Protein AF-A0A0K3CHB2-F1 (afdb_monomer_lite)

Structure (mmCIF, N/CA/C/O backbone):
data_AF-A0A0K3CHB2-F1
#
_entry.id   AF-A0A0K3CHB2-F1
#
loop_
_atom_site.group_PDB
_atom_site.id
_atom_site.type_symbol
_atom_site.label_atom_id
_atom_site.label_alt_id
_atom_site.label_comp_id
_atom_site.label_asym_id
_atom_site.label_entity_id
_atom_site.label_seq_id
_atom_site.pdbx_PDB_ins_code
_atom_site.Cartn_x
_atom_site.Cartn_y
_atom_site.Cartn_z
_atom_site.occupancy
_atom_site.B_iso_or_equiv
_atom_site.auth_seq_id
_atom_site.auth_comp_id
_atom_site.auth_asym_id
_atom_site.auth_atom_id
_atom_site.pdbx_PDB_model_num
ATOM 1 N N . MET A 1 1 ? 34.033 27.157 63.676 1.00 54.22 1 MET A N 1
ATOM 2 C CA . MET A 1 1 ? 33.013 26.080 63.724 1.00 54.22 1 MET A CA 1
ATOM 3 C C . MET A 1 1 ? 31.784 26.376 62.843 1.00 54.22 1 MET A C 1
ATOM 5 O O . MET A 1 1 ? 30.762 25.735 63.035 1.00 54.22 1 MET A O 1
ATOM 9 N N . ALA A 1 2 ? 31.863 27.289 61.859 1.00 55.41 2 ALA A N 1
ATOM 10 C CA . ALA A 1 2 ? 30.724 27.653 61.001 1.00 55.41 2 ALA A CA 1
ATOM 11 C C . ALA A 1 2 ? 30.717 26.944 59.625 1.00 55.41 2 ALA A C 1
ATOM 13 O O . ALA A 1 2 ? 29.679 26.894 58.976 1.00 55.41 2 ALA A O 1
ATOM 14 N N . ASP A 1 3 ? 31.831 26.327 59.209 1.00 58.00 3 ASP A N 1
ATOM 15 C CA . ASP A 1 3 ? 31.994 25.812 57.835 1.00 58.00 3 ASP A CA 1
ATOM 16 C C . ASP A 1 3 ? 31.441 24.391 57.605 1.00 58.00 3 ASP A C 1
ATOM 18 O O . ASP A 1 3 ? 31.240 23.970 56.469 1.00 58.00 3 ASP A O 1
ATOM 22 N N . SER A 1 4 ? 31.147 23.641 58.673 1.00 60.69 4 SER A N 1
ATOM 23 C CA . SER A 1 4 ? 30.656 22.253 58.578 1.00 60.69 4 SER A CA 1
ATOM 24 C C . SER A 1 4 ? 29.164 22.171 58.216 1.00 60.69 4 SER A C 1
ATOM 26 O O . SER A 1 4 ? 28.743 21.316 57.435 1.00 60.69 4 SER A O 1
ATOM 28 N N . LEU A 1 5 ? 28.356 23.113 58.715 1.00 59.91 5 LEU A N 1
ATOM 29 C CA . LEU A 1 5 ? 26.903 23.108 58.506 1.00 59.91 5 LEU A CA 1
ATOM 30 C C . LEU A 1 5 ? 26.509 23.527 57.079 1.00 59.91 5 LEU A C 1
ATOM 32 O O . LEU A 1 5 ? 25.540 23.001 56.536 1.00 59.91 5 LEU A O 1
ATOM 36 N N . GLY A 1 6 ? 27.281 24.414 56.440 1.00 62.88 6 GLY A N 1
ATOM 37 C CA . GLY A 1 6 ? 27.035 24.841 55.057 1.00 62.88 6 GLY A CA 1
ATOM 38 C C . GLY A 1 6 ? 27.316 23.747 54.021 1.00 62.88 6 GLY A C 1
ATOM 39 O O . GLY A 1 6 ? 26.574 23.613 53.051 1.00 62.88 6 GLY A O 1
ATOM 40 N N . SER A 1 7 ? 28.339 22.916 54.251 1.00 65.62 7 SER A N 1
ATOM 41 C CA . SER A 1 7 ? 28.690 21.805 53.355 1.00 65.62 7 SER A CA 1
ATOM 42 C C . SER A 1 7 ? 27.635 20.693 53.381 1.00 65.62 7 SER A C 1
ATOM 44 O O . SER A 1 7 ? 27.237 20.198 52.328 1.00 65.62 7 SER A O 1
ATOM 46 N N . LEU A 1 8 ? 27.098 20.371 54.563 1.00 66.75 8 LEU A N 1
ATOM 47 C CA . LEU A 1 8 ? 26.009 19.399 54.700 1.00 66.75 8 LEU A CA 1
ATOM 48 C C . LEU A 1 8 ? 24.712 19.874 54.037 1.00 66.75 8 LEU A C 1
ATOM 50 O O . LEU A 1 8 ? 24.029 19.067 53.412 1.00 66.75 8 LEU A O 1
ATOM 54 N N . LEU A 1 9 ? 24.393 21.171 54.109 1.00 69.81 9 LEU A N 1
ATOM 55 C CA . LEU A 1 9 ? 23.225 21.728 53.423 1.00 69.81 9 LEU A CA 1
ATOM 56 C C . LEU A 1 9 ? 23.387 21.675 51.895 1.00 69.81 9 LEU A C 1
ATOM 58 O O . LEU A 1 9 ? 22.433 21.359 51.189 1.00 69.81 9 LEU A O 1
ATOM 62 N N . LEU A 1 10 ? 24.595 21.933 51.382 1.00 68.38 10 LEU A N 1
ATOM 63 C CA . LEU A 1 10 ? 24.885 21.866 49.947 1.00 68.38 10 LEU A CA 1
ATOM 64 C C . LEU A 1 10 ? 24.807 20.431 49.409 1.00 68.38 10 LEU A C 1
ATOM 66 O O . LEU A 1 10 ? 24.281 20.211 48.321 1.00 68.38 10 LEU A O 1
ATOM 70 N N . VAL A 1 11 ? 25.301 19.458 50.183 1.00 71.44 11 VAL A N 1
ATOM 71 C CA . VAL A 1 11 ? 25.209 18.028 49.853 1.00 71.44 11 VAL A CA 1
ATOM 72 C C . VAL A 1 11 ? 23.762 17.539 49.958 1.00 71.44 11 VAL A C 1
ATOM 74 O O . VAL A 1 11 ? 23.307 16.785 49.106 1.00 71.44 11 VAL A O 1
ATOM 77 N N . ALA A 1 12 ? 22.995 18.013 50.942 1.00 71.25 12 ALA A N 1
ATOM 78 C CA . ALA A 1 12 ? 21.572 17.706 51.041 1.00 71.25 12 ALA A CA 1
ATOM 79 C C . ALA A 1 12 ? 20.772 18.302 49.869 1.00 71.25 12 ALA A C 1
ATOM 81 O O . ALA A 1 12 ? 19.935 17.606 49.301 1.00 71.25 12 ALA A O 1
ATOM 82 N N . LEU A 1 13 ? 21.061 19.541 49.447 1.00 71.25 13 LEU A N 1
ATOM 83 C CA . LEU A 1 13 ? 20.435 20.144 48.264 1.00 71.25 13 LEU A CA 1
ATOM 84 C C . LEU A 1 13 ? 20.836 19.430 46.965 1.00 71.25 13 LEU A C 1
ATOM 86 O O . LEU A 1 13 ? 19.984 19.247 46.101 1.00 71.25 13 LEU A O 1
ATOM 90 N N . SER A 1 14 ? 22.096 19.009 46.808 1.00 67.19 14 SER A N 1
ATOM 91 C CA . SER A 1 14 ? 22.547 18.309 45.596 1.00 67.19 14 SER A CA 1
ATOM 92 C C . SER A 1 14 ? 21.991 16.885 45.500 1.00 67.19 14 SER A C 1
ATOM 94 O O . SER A 1 14 ? 21.628 16.440 44.407 1.00 67.19 14 SER A O 1
ATOM 96 N N . LEU A 1 15 ? 21.844 16.199 46.638 1.00 67.94 15 LEU A N 1
ATOM 97 C CA . LEU A 1 15 ? 21.187 14.895 46.723 1.00 67.94 15 LEU A CA 1
ATOM 98 C C . LEU A 1 15 ? 19.675 15.011 46.509 1.00 67.94 15 LEU A C 1
ATOM 100 O O . LEU A 1 15 ? 19.112 14.194 45.787 1.00 67.94 15 LEU A O 1
ATOM 104 N N . PHE A 1 16 ? 19.023 16.046 47.049 1.00 65.38 16 PHE A N 1
ATOM 105 C CA . PHE A 1 16 ? 17.596 16.289 46.821 1.00 65.38 16 PHE A CA 1
ATOM 106 C C . PHE A 1 16 ? 17.308 16.645 45.356 1.00 65.38 16 PHE A C 1
ATOM 108 O O . PHE A 1 16 ? 16.363 16.123 44.774 1.00 65.38 16 PHE A O 1
ATOM 115 N N . ASN A 1 17 ? 18.165 17.455 44.726 1.00 65.50 17 ASN A N 1
ATOM 116 C CA . ASN A 1 17 ? 18.029 17.809 43.312 1.00 65.50 17 ASN A CA 1
ATOM 117 C C . ASN A 1 17 ? 18.298 16.605 42.385 1.00 65.50 17 ASN A C 1
ATOM 119 O O . ASN A 1 17 ? 17.617 16.440 41.378 1.00 65.50 17 ASN A O 1
ATOM 123 N N . SER A 1 18 ? 19.234 15.718 42.751 1.00 61.12 18 SER A N 1
ATOM 124 C CA . SER A 1 18 ? 19.502 14.476 42.002 1.00 61.12 18 SER A CA 1
ATOM 125 C C . SER A 1 18 ? 18.393 13.431 42.168 1.00 61.12 18 SER A C 1
ATOM 127 O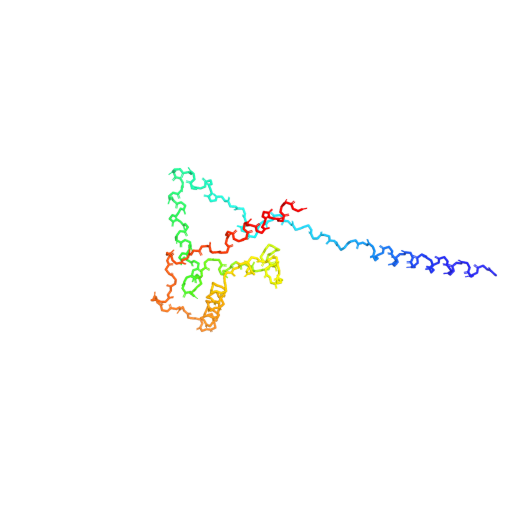 O . SER A 1 18 ? 18.084 12.711 41.222 1.00 61.12 18 SER A O 1
ATOM 129 N N . LEU A 1 19 ? 17.766 13.361 43.348 1.00 60.84 19 LEU A N 1
ATOM 130 C CA . LEU A 1 19 ? 16.640 12.461 43.610 1.00 60.84 19 LEU A CA 1
ATOM 131 C C . LEU A 1 19 ? 15.347 12.960 42.942 1.00 60.84 19 LEU A C 1
ATOM 133 O O . LEU A 1 19 ? 14.589 12.156 42.407 1.00 60.84 19 LEU A O 1
ATOM 137 N N . ALA A 1 20 ? 15.139 14.281 42.895 1.00 59.59 20 ALA A N 1
ATOM 138 C CA . ALA A 1 20 ? 14.014 14.903 42.198 1.00 59.59 20 ALA A CA 1
ATOM 139 C C . ALA A 1 20 ? 14.103 14.747 40.667 1.00 59.59 20 ALA A C 1
ATOM 141 O O . ALA A 1 20 ? 13.078 14.558 40.014 1.00 59.59 20 ALA A O 1
ATOM 142 N N . LEU A 1 21 ? 15.313 14.751 40.088 1.00 56.38 21 LEU A N 1
ATOM 143 C CA . LEU A 1 21 ? 15.508 14.493 38.654 1.00 56.38 21 LEU A CA 1
ATOM 144 C C . LEU A 1 21 ? 15.228 13.032 38.258 1.00 56.38 21 LEU A C 1
ATOM 146 O O . LEU A 1 21 ? 14.870 12.773 37.114 1.00 56.38 21 LEU A O 1
ATOM 150 N N . ALA A 1 22 ? 15.365 12.085 39.191 1.00 59.03 22 ALA A N 1
ATOM 151 C CA . ALA A 1 22 ? 15.120 10.661 38.947 1.00 59.03 22 ALA A CA 1
ATOM 152 C C . ALA A 1 22 ? 13.626 10.277 38.963 1.00 59.03 22 ALA A C 1
ATOM 154 O O . ALA A 1 22 ? 13.277 9.170 38.558 1.00 59.03 22 ALA A O 1
ATOM 155 N N . GLN A 1 23 ? 12.748 11.173 39.427 1.00 56.84 23 GLN A N 1
ATOM 156 C CA . GLN A 1 23 ? 11.296 10.964 39.496 1.00 56.84 23 GLN A CA 1
ATOM 157 C C . GLN A 1 23 ? 10.513 11.759 38.453 1.00 56.84 23 GLN A C 1
ATOM 159 O O . GLN A 1 23 ? 9.283 11.701 38.456 1.00 56.84 23 GLN A O 1
ATOM 164 N N . LEU A 1 24 ? 11.184 12.485 37.553 1.00 51.31 24 LEU A N 1
ATOM 165 C CA . LEU A 1 24 ? 10.477 13.045 36.413 1.00 51.31 24 LEU A CA 1
ATOM 166 C C . LEU A 1 24 ? 10.088 11.862 35.513 1.00 51.31 24 LEU A C 1
ATOM 168 O O . LEU A 1 24 ? 10.990 11.163 35.037 1.00 51.31 24 LEU A O 1
ATOM 172 N N . PRO A 1 25 ? 8.787 11.589 35.293 1.00 64.12 25 PRO A N 1
ATOM 173 C CA . PRO A 1 25 ? 8.413 10.649 34.251 1.00 64.12 25 PRO A CA 1
ATOM 174 C C . PRO A 1 25 ? 9.097 11.118 32.959 1.00 64.12 25 PRO A C 1
ATOM 176 O O . PRO A 1 25 ? 9.191 12.336 32.741 1.00 64.12 25 PRO A O 1
ATOM 179 N N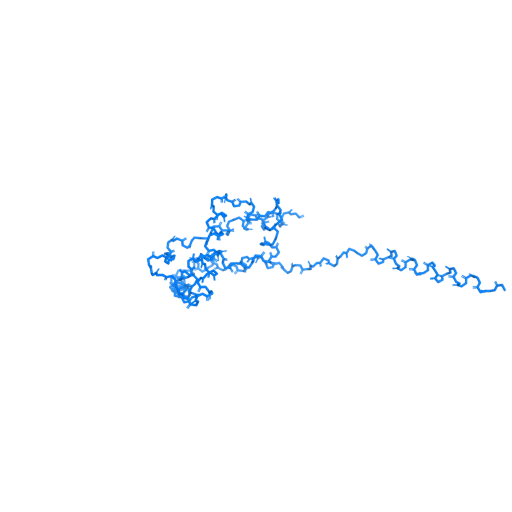 . PRO A 1 26 ? 9.633 10.200 32.129 1.00 67.88 26 PRO A N 1
ATOM 180 C CA . PRO A 1 26 ? 10.176 10.589 30.833 1.00 67.88 26 PRO A CA 1
ATOM 181 C C . PRO A 1 26 ? 9.121 11.459 30.148 1.00 67.88 26 PRO A C 1
ATOM 183 O O . PRO A 1 26 ? 7.938 11.149 30.313 1.00 67.88 26 PRO A O 1
ATOM 186 N N . PRO A 1 27 ? 9.499 12.554 29.459 1.00 51.19 27 PRO A N 1
ATOM 187 C CA . PRO A 1 27 ? 8.516 13.397 28.803 1.00 51.19 27 PRO A CA 1
ATOM 188 C C . PRO A 1 27 ? 7.675 12.471 27.939 1.00 51.19 27 PRO A C 1
ATOM 190 O O . PRO A 1 27 ? 8.198 11.876 26.993 1.00 51.19 27 PRO A O 1
ATOM 193 N N . GLU A 1 28 ? 6.413 12.279 28.333 1.00 52.22 28 GLU A N 1
ATOM 194 C CA . GLU A 1 28 ? 5.446 11.598 27.502 1.00 52.22 28 GLU A CA 1
ATOM 195 C C . GLU A 1 28 ? 5.531 12.349 26.191 1.00 52.22 28 GLU A C 1
ATOM 197 O O . GLU A 1 28 ? 5.258 13.552 26.113 1.00 52.22 28 GLU A O 1
ATOM 202 N N . THR A 1 29 ? 6.072 11.666 25.186 1.00 46.75 29 THR A N 1
ATOM 203 C CA . THR A 1 29 ? 6.013 12.165 23.834 1.00 46.75 29 THR A CA 1
ATOM 204 C C . THR A 1 29 ? 4.530 12.369 23.624 1.00 46.75 29 THR A C 1
ATOM 206 O O . THR A 1 29 ? 3.757 11.413 23.647 1.00 46.75 29 THR A O 1
ATOM 209 N N . GLN A 1 30 ? 4.120 13.635 23.554 1.00 44.78 30 GLN A N 1
ATOM 210 C CA . GLN A 1 30 ? 2.803 14.013 23.087 1.00 44.78 30 GLN A CA 1
ATOM 211 C C . GLN A 1 30 ? 2.770 13.488 21.659 1.00 44.78 30 GLN A C 1
ATOM 213 O O . GLN A 1 30 ? 3.200 14.156 20.718 1.00 44.78 30 GLN A O 1
ATOM 218 N N . THR A 1 31 ? 2.417 12.214 21.522 1.00 41.75 31 THR A N 1
ATOM 219 C CA . THR A 1 31 ? 2.259 11.553 20.248 1.00 41.75 31 THR A CA 1
ATOM 220 C C . THR A 1 31 ? 1.032 12.223 19.691 1.00 41.75 31 THR A C 1
ATOM 222 O O . THR A 1 31 ? -0.100 11.974 20.095 1.00 41.75 31 THR A O 1
ATOM 225 N N . VAL A 1 32 ? 1.292 13.220 18.849 1.00 44.91 32 VAL A N 1
ATOM 226 C CA . VAL A 1 32 ? 0.283 13.821 18.000 1.00 44.91 32 VAL A CA 1
ATOM 227 C C . VAL A 1 32 ? -0.515 12.647 17.451 1.00 44.91 32 VAL A C 1
ATOM 229 O O . VAL A 1 32 ? 0.068 11.736 16.865 1.00 44.91 32 VAL A O 1
ATOM 232 N N . THR A 1 33 ? -1.815 12.648 17.723 1.00 47.25 33 THR A N 1
ATOM 233 C CA . THR A 1 33 ? -2.809 11.611 17.418 1.00 47.25 33 THR A CA 1
ATOM 234 C C . THR A 1 33 ? -3.042 11.463 15.909 1.00 47.25 33 THR A C 1
ATOM 236 O O . THR A 1 33 ? -4.166 11.363 15.425 1.00 47.25 33 THR A O 1
ATOM 239 N N . MET A 1 34 ? -1.969 11.486 15.123 1.00 52.03 34 MET A N 1
ATOM 240 C CA . MET A 1 34 ? -1.977 11.118 13.725 1.00 52.03 34 MET A CA 1
ATOM 241 C C . MET A 1 34 ? -1.919 9.596 13.700 1.00 52.03 34 MET A C 1
ATOM 243 O O . MET A 1 34 ? -0.841 9.012 13.782 1.00 52.03 34 MET A O 1
ATOM 247 N N . SER A 1 35 ? -3.094 8.966 13.607 1.00 62.28 35 SER A N 1
ATOM 248 C CA . SER A 1 35 ? -3.238 7.571 13.168 1.00 62.28 35 SER A CA 1
ATOM 249 C C . SER A 1 35 ? -2.214 7.274 12.070 1.00 62.28 35 SER A C 1
ATOM 251 O O . SER A 1 35 ? -2.049 8.106 11.166 1.00 62.28 35 SER A O 1
ATOM 253 N N . ALA A 1 36 ? -1.571 6.110 12.084 1.00 62.34 36 ALA A N 1
ATOM 254 C CA . ALA A 1 36 ? -0.574 5.750 11.073 1.00 62.34 36 ALA A CA 1
ATOM 255 C C . ALA A 1 36 ? -1.141 5.761 9.644 1.00 62.34 36 ALA A C 1
ATOM 257 O O . ALA A 1 36 ? -0.413 5.934 8.667 1.00 62.34 36 ALA A O 1
ATOM 258 N N . LEU A 1 37 ? -2.460 5.615 9.525 1.00 70.25 37 LEU A N 1
ATOM 259 C CA . LEU A 1 37 ? -3.206 5.647 8.269 1.00 70.25 37 LEU A CA 1
ATOM 260 C C . LEU A 1 37 ? -3.611 7.067 7.819 1.00 70.25 37 LEU A C 1
ATOM 262 O O . LEU A 1 37 ? -4.149 7.227 6.719 1.00 70.25 37 LEU A O 1
ATOM 266 N N . GLY A 1 38 ? -3.328 8.090 8.632 1.00 72.94 38 GLY A N 1
ATOM 267 C CA . GLY A 1 38 ? -3.681 9.492 8.407 1.00 72.94 38 GLY A CA 1
ATOM 268 C C . GLY A 1 38 ? -5.191 9.777 8.406 1.00 72.94 38 GLY A C 1
ATOM 269 O O . GLY A 1 38 ? -6.034 8.884 8.481 1.00 72.94 38 GLY A O 1
ATOM 270 N N . LEU A 1 39 ? -5.557 11.058 8.278 1.00 76.56 39 LEU A N 1
ATOM 271 C CA . LEU A 1 39 ? -6.960 11.462 8.143 1.00 76.56 39 LEU A CA 1
ATOM 272 C C . LEU A 1 39 ? -7.573 10.855 6.871 1.00 76.56 39 LEU A C 1
ATOM 274 O O . LEU A 1 39 ? -7.207 11.205 5.747 1.00 76.56 39 LEU A O 1
ATOM 278 N N . SER A 1 40 ? -8.545 9.960 7.046 1.00 80.25 40 SER A N 1
ATOM 279 C CA . SER A 1 40 ? -9.232 9.295 5.939 1.00 80.25 40 SER A CA 1
ATOM 280 C C . SER A 1 40 ? -10.528 10.016 5.568 1.00 80.25 40 SER A C 1
ATOM 282 O O . SER A 1 40 ? -11.524 9.963 6.287 1.00 80.25 40 SER A O 1
ATOM 284 N N . PHE A 1 41 ? -10.551 10.618 4.378 1.00 84.12 41 PHE A N 1
ATOM 285 C CA . PHE A 1 41 ? -11.775 11.139 3.750 1.00 84.12 41 PHE A CA 1
ATOM 286 C C . PHE A 1 41 ? -12.440 10.130 2.805 1.00 84.12 41 PHE A C 1
ATOM 288 O O . PHE A 1 41 ? -13.350 10.471 2.045 1.00 84.12 41 PHE A O 1
ATOM 295 N N . ALA A 1 42 ? -11.987 8.873 2.813 1.00 84.75 42 ALA A N 1
ATOM 296 C CA . ALA A 1 42 ? -12.431 7.871 1.850 1.00 84.75 42 ALA A CA 1
ATOM 297 C C . ALA A 1 42 ? -13.949 7.631 1.912 1.00 84.75 42 ALA A C 1
ATOM 299 O O . ALA A 1 42 ? -14.578 7.430 0.874 1.00 84.75 42 ALA A O 1
ATOM 300 N N . LYS A 1 43 ? -14.554 7.684 3.107 1.00 86.81 43 LYS A N 1
ATOM 301 C CA . LYS A 1 43 ? -16.000 7.491 3.300 1.00 86.81 43 LYS A CA 1
ATOM 302 C C . LYS A 1 43 ? -16.802 8.659 2.719 1.00 86.81 43 LYS A C 1
ATOM 304 O O . LYS A 1 43 ? -17.774 8.434 2.005 1.00 86.81 43 LYS A O 1
ATOM 309 N N . GLN A 1 44 ? -16.356 9.888 2.965 1.00 90.56 44 G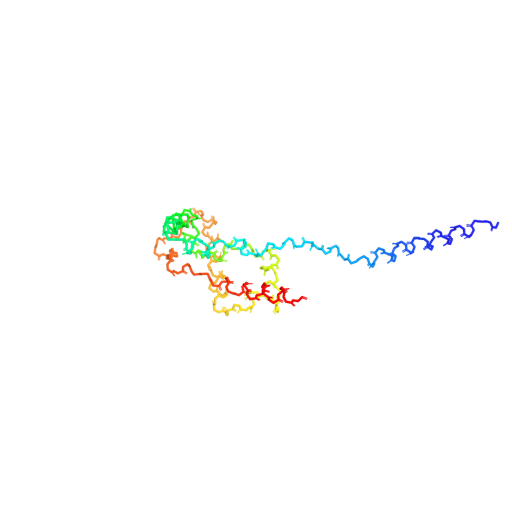LN A N 1
ATOM 310 C CA . GLN A 1 44 ? -16.973 11.122 2.478 1.00 90.56 44 GLN A CA 1
ATOM 311 C C . GLN A 1 44 ? -16.888 11.212 0.948 1.00 90.56 44 GLN A C 1
ATOM 313 O O . GLN A 1 44 ? -17.877 11.519 0.286 1.00 90.56 44 GLN A O 1
ATOM 318 N N . ILE A 1 45 ? -15.733 10.861 0.374 1.00 87.75 45 ILE A N 1
ATOM 319 C CA . ILE A 1 45 ? -15.533 10.837 -1.081 1.00 87.75 45 ILE A CA 1
ATOM 320 C C . ILE A 1 45 ? -16.430 9.777 -1.730 1.00 87.75 45 ILE A C 1
ATOM 322 O O . ILE A 1 45 ? -17.110 10.078 -2.711 1.00 87.75 45 ILE A O 1
ATOM 326 N N . LYS A 1 46 ? -16.492 8.562 -1.165 1.00 86.88 46 LYS A N 1
ATOM 327 C CA . LYS A 1 46 ? -17.347 7.475 -1.676 1.00 86.88 46 LYS A CA 1
ATOM 328 C C . LYS A 1 46 ? -18.844 7.770 -1.546 1.00 86.88 46 LYS A C 1
ATOM 330 O O . LYS A 1 46 ? -19.613 7.317 -2.386 1.00 86.88 46 LYS A O 1
ATOM 335 N N . ALA A 1 47 ? -19.259 8.527 -0.530 1.00 91.50 47 ALA A N 1
ATOM 336 C CA . ALA A 1 47 ? -20.650 8.946 -0.362 1.00 91.50 47 ALA A CA 1
ATOM 337 C C . ALA A 1 47 ? -21.088 9.989 -1.409 1.00 91.50 47 ALA A C 1
ATOM 339 O O . ALA A 1 47 ? -22.276 10.113 -1.706 1.00 91.50 47 ALA A O 1
ATOM 340 N N . SER A 1 48 ? -20.145 10.743 -1.986 1.00 89.88 48 SER A N 1
ATOM 341 C CA . SER A 1 48 ? -20.458 11.765 -2.984 1.00 89.88 48 SER A CA 1
ATOM 342 C C . SER A 1 48 ? -20.762 11.152 -4.362 1.00 89.88 48 SER A C 1
ATOM 344 O O . SER A 1 48 ? -19.935 10.466 -4.961 1.00 89.88 48 SER A O 1
ATOM 346 N N . ARG A 1 49 ? -21.952 11.437 -4.910 1.00 88.31 49 ARG A N 1
ATOM 347 C CA . ARG A 1 49 ? -22.375 10.946 -6.239 1.00 88.31 49 ARG A CA 1
ATOM 348 C C . ARG A 1 49 ? -21.632 11.624 -7.394 1.00 88.31 49 ARG A C 1
ATOM 350 O O . ARG A 1 49 ? -21.389 11.000 -8.421 1.00 88.31 49 ARG A O 1
ATOM 357 N N . THR A 1 50 ? -21.311 12.907 -7.244 1.00 87.56 50 THR A N 1
ATOM 358 C CA . THR A 1 50 ? -20.741 13.748 -8.308 1.00 87.56 50 THR A CA 1
ATOM 359 C C . THR A 1 50 ? -19.215 13.712 -8.327 1.00 87.56 50 THR A C 1
ATOM 361 O O . THR A 1 50 ? -18.621 13.532 -9.387 1.00 87.56 50 THR A O 1
ATOM 364 N N . PHE A 1 51 ? -18.571 13.842 -7.164 1.00 88.12 51 PHE A N 1
ATOM 365 C CA . PHE A 1 51 ? -17.111 13.935 -7.064 1.00 88.12 51 PHE A CA 1
ATOM 366 C C . PHE A 1 51 ? -16.414 12.577 -6.938 1.00 88.12 51 PHE A C 1
ATOM 368 O O . PHE A 1 51 ? -15.280 12.439 -7.399 1.00 88.12 51 PHE A O 1
ATOM 375 N N . GLY A 1 52 ? -17.090 11.561 -6.393 1.00 90.94 52 GLY A N 1
ATOM 376 C CA . GLY A 1 52 ? -16.539 10.218 -6.197 1.00 90.94 52 GLY A CA 1
ATOM 377 C C . GLY A 1 52 ? -15.887 9.635 -7.459 1.00 90.94 52 GLY A C 1
ATOM 378 O O . GLY A 1 52 ? -14.682 9.385 -7.442 1.00 90.94 52 GLY A O 1
ATOM 379 N N . PRO A 1 53 ? -16.610 9.496 -8.590 1.00 91.06 53 PRO A N 1
ATOM 380 C CA . PRO A 1 53 ? -16.064 8.887 -9.807 1.00 91.06 53 PRO A CA 1
ATOM 381 C C . PRO A 1 53 ? -14.873 9.643 -10.411 1.00 91.06 53 PRO A C 1
ATOM 383 O O . PRO A 1 53 ? -13.979 9.029 -10.999 1.00 91.06 53 PRO A O 1
ATOM 386 N N . PHE A 1 54 ? -14.850 10.973 -10.288 1.00 92.81 54 PHE A N 1
ATOM 387 C CA . PHE A 1 54 ? -13.744 11.795 -10.777 1.00 92.81 54 PHE A CA 1
ATOM 388 C C . PHE A 1 54 ? -12.484 11.577 -9.934 1.00 92.81 54 PHE A C 1
ATOM 390 O O . PHE A 1 54 ? -11.416 11.293 -10.482 1.00 92.81 54 PHE A O 1
ATOM 397 N N . ILE A 1 55 ? -12.628 11.622 -8.606 1.00 93.50 55 ILE A N 1
ATOM 398 C CA . ILE A 1 55 ? -11.523 11.385 -7.673 1.00 93.50 55 ILE A CA 1
ATOM 399 C C . ILE A 1 55 ? -10.998 9.956 -7.820 1.00 93.50 55 ILE A C 1
ATOM 401 O O . ILE A 1 55 ? -9.788 9.761 -7.820 1.00 93.50 55 ILE A O 1
ATOM 405 N N . THR A 1 56 ? -11.862 8.960 -8.036 1.00 90.25 56 THR A N 1
ATOM 406 C CA . THR A 1 56 ? -11.433 7.575 -8.278 1.00 90.25 56 THR A CA 1
ATOM 407 C C . THR A 1 56 ? -10.539 7.460 -9.516 1.00 90.25 56 THR A C 1
ATOM 409 O O . THR A 1 56 ? -9.467 6.865 -9.441 1.00 90.25 56 THR A O 1
ATOM 412 N N . LYS A 1 57 ? -10.903 8.076 -10.650 1.00 93.12 57 LYS A N 1
ATOM 413 C CA . LYS A 1 57 ? -10.053 8.071 -11.859 1.00 93.12 57 LYS A CA 1
ATOM 414 C C . LYS A 1 57 ? -8.715 8.775 -11.629 1.00 93.12 57 LYS A C 1
ATOM 416 O O . LYS A 1 57 ? -7.684 8.298 -12.104 1.00 93.12 57 LYS A O 1
ATOM 421 N N . LEU A 1 58 ? -8.731 9.891 -10.899 1.00 94.31 58 LEU A N 1
ATOM 422 C CA . LEU A 1 58 ? -7.515 10.608 -10.523 1.00 94.31 58 LEU A CA 1
ATOM 423 C C . LEU A 1 58 ? -6.627 9.755 -9.606 1.00 94.31 58 LEU A C 1
ATOM 425 O O . LEU A 1 58 ? -5.425 9.676 -9.837 1.00 94.31 58 LEU A O 1
ATOM 429 N N . ALA A 1 59 ? -7.219 9.052 -8.640 1.00 90.88 59 ALA A N 1
ATOM 430 C CA . ALA A 1 59 ? -6.520 8.149 -7.733 1.00 90.88 59 ALA A CA 1
ATOM 431 C C . ALA A 1 59 ? -5.878 6.969 -8.476 1.00 90.88 59 ALA A C 1
ATOM 433 O O . ALA A 1 59 ? -4.725 6.645 -8.212 1.00 90.88 59 ALA A O 1
ATOM 434 N N . HIS A 1 60 ? -6.566 6.365 -9.453 1.00 91.06 60 HIS A N 1
ATOM 435 C CA . HIS A 1 60 ? -5.970 5.310 -10.282 1.00 91.06 60 HIS A CA 1
ATOM 436 C C . HIS A 1 60 ? -4.784 5.823 -11.106 1.00 91.06 60 HIS A C 1
ATOM 438 O O . HIS A 1 60 ? -3.760 5.149 -11.190 1.00 91.06 60 HIS A O 1
ATOM 444 N N . ARG A 1 61 ? -4.892 7.029 -11.682 1.00 92.81 61 ARG A N 1
ATOM 445 C CA . ARG A 1 61 ? -3.769 7.663 -12.389 1.00 92.81 61 ARG A CA 1
ATOM 446 C C . ARG A 1 61 ? -2.602 7.948 -11.454 1.00 92.81 61 ARG A C 1
ATOM 448 O O . ARG A 1 61 ? -1.475 7.621 -11.799 1.00 92.81 61 ARG A O 1
ATOM 455 N N . TYR A 1 62 ? -2.876 8.497 -10.275 1.00 93.12 62 TYR A N 1
ATOM 456 C CA . TYR A 1 62 ? -1.865 8.745 -9.254 1.00 93.12 62 TYR A CA 1
ATOM 457 C C . TYR A 1 62 ? -1.157 7.449 -8.842 1.00 93.12 62 TYR A C 1
ATOM 459 O O . TYR A 1 62 ? 0.066 7.382 -8.897 1.00 93.12 62 TYR A O 1
ATOM 467 N N . ALA A 1 63 ? -1.909 6.385 -8.546 1.00 90.44 63 ALA A N 1
ATOM 468 C CA . ALA A 1 63 ? -1.345 5.086 -8.188 1.00 90.44 63 ALA A CA 1
ATOM 469 C C . ALA A 1 63 ? -0.430 4.525 -9.290 1.00 90.44 63 ALA A C 1
ATOM 471 O O . ALA A 1 63 ? 0.646 4.020 -8.990 1.00 90.44 63 ALA A O 1
ATOM 472 N N . ASN A 1 64 ? -0.801 4.680 -10.564 1.00 90.31 64 ASN A N 1
ATOM 473 C CA . ASN A 1 64 ? 0.050 4.256 -11.678 1.00 90.31 64 ASN A CA 1
ATOM 474 C C . ASN A 1 64 ? 1.323 5.111 -11.813 1.00 90.31 64 ASN A C 1
ATOM 476 O O . ASN A 1 64 ? 2.361 4.583 -12.189 1.00 90.31 64 ASN A O 1
ATOM 480 N N . LEU A 1 65 ? 1.262 6.408 -11.490 1.00 92.31 65 LEU A N 1
ATOM 481 C CA . LEU A 1 65 ? 2.417 7.314 -11.551 1.00 92.31 65 LEU A CA 1
ATOM 482 C C . LEU A 1 65 ? 3.412 7.107 -10.404 1.00 92.31 65 LEU A C 1
ATOM 484 O O . LEU A 1 65 ? 4.598 7.335 -10.595 1.00 92.31 65 LEU A O 1
ATOM 488 N N . THR A 1 66 ? 2.953 6.673 -9.226 1.00 89.81 66 THR A N 1
ATOM 489 C CA . THR A 1 66 ? 3.850 6.419 -8.081 1.00 89.81 66 THR A CA 1
ATOM 490 C C . THR A 1 66 ? 4.850 5.282 -8.316 1.00 89.81 66 THR A C 1
ATOM 492 O O . THR A 1 66 ? 5.827 5.188 -7.585 1.00 89.81 66 THR A O 1
ATOM 495 N N . GLY A 1 67 ? 4.615 4.399 -9.294 1.00 89.44 67 GLY A N 1
ATOM 496 C CA . GLY A 1 67 ? 5.588 3.383 -9.713 1.00 89.44 67 GLY A CA 1
ATOM 497 C C . GLY A 1 67 ? 5.821 2.218 -8.740 1.00 89.44 67 GLY A C 1
ATOM 498 O O . GLY A 1 67 ? 6.508 1.273 -9.103 1.00 89.44 67 GLY A O 1
ATOM 499 N N . HIS A 1 68 ? 5.215 2.201 -7.547 1.00 92.88 68 HIS A N 1
ATOM 500 C CA . HIS A 1 68 ? 5.421 1.115 -6.570 1.00 92.88 68 HIS A CA 1
ATOM 501 C C . HIS A 1 68 ? 5.106 -0.281 -7.146 1.00 92.88 68 HIS A C 1
ATOM 503 O O . HIS A 1 68 ? 5.860 -1.230 -6.933 1.00 92.88 68 HIS A O 1
ATOM 509 N N . ARG A 1 69 ? 4.060 -0.391 -7.977 1.00 93.69 69 ARG A N 1
ATOM 510 C CA . ARG A 1 69 ? 3.686 -1.643 -8.663 1.00 93.69 69 ARG A CA 1
ATOM 511 C C . ARG A 1 69 ? 4.731 -2.122 -9.673 1.00 93.69 69 ARG A C 1
ATOM 513 O O . ARG A 1 69 ? 4.857 -3.327 -9.883 1.00 93.69 69 ARG A O 1
ATOM 520 N N . ALA A 1 70 ? 5.496 -1.200 -10.266 1.00 92.38 70 ALA A N 1
ATOM 521 C CA . ALA A 1 70 ? 6.583 -1.524 -11.191 1.00 92.38 70 ALA A CA 1
ATOM 522 C C . ALA A 1 70 ? 7.784 -2.173 -10.479 1.00 92.38 70 ALA A C 1
ATOM 524 O O . ALA A 1 70 ? 8.549 -2.903 -11.105 1.00 92.38 70 ALA A O 1
ATOM 525 N N . HIS A 1 71 ? 7.909 -1.960 -9.164 1.00 93.00 71 HIS A N 1
ATOM 526 C CA . HIS A 1 71 ? 8.920 -2.575 -8.299 1.00 93.00 71 HIS A CA 1
ATOM 527 C C . HIS A 1 71 ? 8.414 -3.811 -7.542 1.00 93.00 71 HIS A C 1
ATOM 529 O O . HIS A 1 71 ? 9.095 -4.304 -6.647 1.00 93.00 71 HIS A O 1
ATOM 535 N N . GLY A 1 72 ? 7.230 -4.330 -7.885 1.00 93.12 72 GLY A N 1
ATOM 536 C CA . GLY A 1 72 ? 6.698 -5.531 -7.240 1.00 93.12 72 GLY A CA 1
ATOM 537 C C . GLY A 1 72 ? 6.088 -5.275 -5.856 1.00 93.12 72 GLY A C 1
ATOM 538 O O . GLY A 1 72 ? 5.771 -6.230 -5.151 1.00 93.12 72 GLY A O 1
ATOM 539 N N . LEU A 1 73 ? 5.926 -4.010 -5.451 1.00 93.94 73 LEU A N 1
ATOM 540 C CA . LEU A 1 73 ? 5.395 -3.630 -4.141 1.00 93.94 73 LEU A CA 1
ATOM 541 C C . LEU A 1 73 ? 3.880 -3.423 -4.181 1.00 93.94 73 LEU A C 1
ATOM 543 O O . LEU A 1 73 ? 3.321 -2.965 -5.182 1.00 93.94 73 LEU A O 1
ATOM 547 N N . ARG A 1 74 ? 3.227 -3.699 -3.050 1.00 93.06 74 ARG A N 1
ATOM 548 C CA . ARG A 1 74 ? 1.848 -3.272 -2.767 1.00 93.06 74 ARG A CA 1
ATOM 549 C C . ARG A 1 74 ? 1.842 -1.942 -2.023 1.00 93.06 74 ARG A C 1
ATOM 551 O O . ARG A 1 74 ? 2.834 -1.572 -1.399 1.00 93.06 74 ARG A O 1
ATOM 558 N N . TYR A 1 75 ? 0.709 -1.245 -2.035 1.00 91.00 75 TYR A N 1
ATOM 559 C CA . TYR A 1 75 ? 0.566 0.035 -1.342 1.00 91.00 75 TYR A CA 1
ATOM 560 C C . TYR A 1 75 ? 0.893 -0.061 0.154 1.00 91.00 75 TYR A C 1
ATOM 562 O O . TYR A 1 75 ? 1.546 0.818 0.694 1.00 91.00 75 TYR A O 1
ATOM 570 N N . ASP A 1 76 ? 0.495 -1.139 0.825 1.00 88.44 76 ASP A N 1
ATOM 571 C CA . ASP A 1 76 ? 0.760 -1.301 2.261 1.00 88.44 76 ASP A CA 1
ATOM 572 C C . ASP A 1 76 ? 2.243 -1.600 2.575 1.00 88.44 76 ASP A C 1
ATOM 574 O O . ASP A 1 76 ? 2.676 -1.423 3.710 1.00 88.44 76 ASP A O 1
ATOM 578 N N . ASP A 1 77 ? 3.051 -1.997 1.582 1.00 89.69 77 ASP A N 1
ATOM 579 C CA . ASP A 1 77 ? 4.488 -2.248 1.769 1.00 89.69 77 ASP A CA 1
ATOM 580 C C . ASP A 1 77 ? 5.301 -0.940 1.859 1.00 89.69 77 ASP A C 1
ATOM 582 O O . ASP A 1 77 ? 6.406 -0.953 2.393 1.00 89.69 77 ASP A O 1
ATOM 586 N N . ILE A 1 78 ? 4.768 0.184 1.355 1.00 86.31 78 ILE A N 1
ATOM 587 C CA . ILE A 1 78 ? 5.446 1.496 1.377 1.00 86.31 78 ILE A CA 1
ATOM 588 C C . ILE A 1 78 ? 5.163 2.293 2.657 1.00 86.31 78 ILE A C 1
ATOM 590 O O . ILE A 1 78 ? 5.680 3.399 2.825 1.00 86.31 78 ILE A O 1
ATOM 594 N N . LEU A 1 79 ? 4.289 1.780 3.527 1.00 82.25 79 LEU A N 1
ATOM 595 C CA . LEU A 1 79 ? 3.962 2.437 4.784 1.00 82.25 79 LEU A CA 1
ATOM 596 C C . LEU A 1 79 ? 5.203 2.483 5.677 1.00 82.25 79 LEU A C 1
ATOM 598 O O . LEU A 1 79 ? 5.916 1.493 5.825 1.00 82.25 79 LEU A O 1
ATOM 602 N N . ILE A 1 80 ? 5.451 3.648 6.275 1.00 75.38 80 ILE A N 1
ATOM 603 C CA . ILE A 1 80 ? 6.603 3.860 7.150 1.00 75.38 80 ILE A CA 1
ATOM 604 C C . ILE A 1 80 ? 6.377 3.079 8.447 1.00 75.38 80 ILE A C 1
ATOM 606 O O . ILE A 1 80 ? 5.508 3.418 9.256 1.00 75.38 80 ILE A O 1
ATOM 610 N N . GLU A 1 81 ? 7.193 2.045 8.639 1.00 65.31 81 GLU A N 1
ATOM 611 C CA . GLU A 1 81 ? 7.132 1.135 9.788 1.00 65.31 81 GLU A CA 1
ATOM 612 C C . GLU A 1 81 ? 7.499 1.811 11.120 1.00 65.31 81 GLU A C 1
ATOM 614 O O . GLU A 1 81 ? 7.307 1.242 12.183 1.00 65.31 81 GLU A O 1
ATOM 619 N N . GLU A 1 82 ? 7.999 3.046 11.087 1.00 56.84 82 GLU A N 1
ATOM 620 C CA . GLU A 1 82 ? 8.453 3.773 12.277 1.00 56.84 82 GLU A CA 1
ATOM 621 C C . GLU A 1 82 ? 7.382 4.665 12.931 1.00 56.84 82 GLU A C 1
ATOM 623 O O . GLU A 1 82 ? 7.613 5.292 13.964 1.00 56.84 82 GLU A O 1
ATOM 628 N N . SER A 1 83 ? 6.176 4.745 12.361 1.00 59.19 83 SER A N 1
ATOM 629 C CA . SER A 1 83 ? 5.078 5.478 13.011 1.00 59.19 83 SER A CA 1
ATOM 630 C C . SER A 1 83 ? 4.664 4.781 14.312 1.00 59.19 83 SER A C 1
ATOM 632 O O . SER A 1 83 ? 4.620 3.564 14.345 1.00 59.19 83 SER A O 1
ATOM 634 N N . ALA A 1 84 ? 4.325 5.495 15.392 1.00 55.31 84 ALA A N 1
ATOM 635 C CA . ALA A 1 84 ? 4.072 4.882 16.710 1.00 55.31 84 ALA A CA 1
ATOM 636 C C . ALA A 1 84 ? 3.070 3.699 16.694 1.00 55.31 84 ALA A C 1
ATOM 638 O O . ALA A 1 84 ? 3.257 2.737 17.440 1.00 55.31 84 ALA A O 1
ATOM 639 N N . ALA A 1 85 ? 2.070 3.727 15.804 1.00 54.03 85 ALA A N 1
ATOM 640 C CA . ALA A 1 85 ? 1.119 2.629 15.597 1.00 54.03 85 ALA A CA 1
ATOM 641 C C . ALA A 1 85 ? 1.665 1.485 14.709 1.00 54.03 85 ALA A C 1
ATOM 643 O O . ALA A 1 85 ? 1.320 0.326 14.929 1.00 54.03 85 ALA A O 1
ATOM 644 N N . VAL A 1 86 ? 2.570 1.767 13.757 1.00 52.16 86 VAL A N 1
ATOM 645 C CA . VAL A 1 86 ? 3.261 0.747 12.936 1.00 52.16 86 VAL A CA 1
ATOM 646 C C . VAL A 1 86 ? 4.645 0.376 13.497 1.00 52.16 86 VAL A C 1
ATOM 648 O O . VAL A 1 86 ? 5.257 -0.519 12.963 1.00 52.16 86 VAL A O 1
ATOM 651 N N . GLN A 1 87 ? 5.146 0.977 14.580 1.00 45.47 87 GLN A N 1
ATOM 652 C CA . GLN A 1 87 ? 6.458 0.697 15.200 1.00 45.47 87 GLN A CA 1
ATOM 653 C C . GLN A 1 87 ? 6.317 -0.249 16.394 1.00 45.47 87 GLN A C 1
ATOM 655 O O . GLN A 1 87 ? 7.181 -1.099 16.620 1.00 45.47 87 GLN A O 1
ATOM 660 N N . LYS A 1 88 ? 5.178 -0.211 17.106 1.00 47.97 88 LYS A N 1
ATOM 661 C CA . LYS A 1 88 ? 4.796 -1.262 18.078 1.00 47.97 88 LYS A CA 1
ATOM 662 C C . LYS A 1 88 ? 4.762 -2.661 17.454 1.00 47.97 88 LYS A C 1
ATOM 664 O O . LYS A 1 88 ? 4.807 -3.660 18.159 1.00 47.97 88 LYS A O 1
ATOM 669 N N . VAL A 1 89 ? 4.775 -2.697 16.128 1.00 41.97 89 VAL A N 1
ATOM 670 C CA . VAL A 1 89 ? 4.887 -3.811 15.198 1.00 41.97 89 VAL A CA 1
ATOM 671 C C . VAL A 1 89 ? 6.209 -4.597 15.248 1.00 41.97 89 VAL A C 1
ATOM 673 O O . VAL A 1 89 ? 6.213 -5.794 14.972 1.00 41.97 89 VAL A O 1
ATOM 676 N N . GLN A 1 90 ? 7.337 -3.986 15.607 1.00 36.34 90 GLN A N 1
ATOM 677 C CA . GLN A 1 90 ? 8.615 -4.716 15.669 1.00 36.34 90 GLN A CA 1
ATOM 678 C C . GLN A 1 90 ? 8.827 -5.406 17.034 1.00 36.34 90 GLN A C 1
ATOM 680 O O . GLN A 1 90 ? 9.773 -6.175 17.213 1.00 36.34 90 GLN A O 1
ATOM 685 N N . THR A 1 91 ? 7.933 -5.157 17.997 1.00 35.25 91 THR A N 1
ATOM 686 C CA . THR A 1 91 ? 7.986 -5.697 19.361 1.00 35.25 91 THR A CA 1
ATOM 687 C C . THR A 1 91 ? 7.047 -6.909 19.471 1.00 35.25 91 THR A C 1
ATOM 689 O O . THR A 1 91 ? 5.883 -6.812 19.084 1.00 35.25 91 THR A O 1
ATOM 692 N N . PRO A 1 92 ? 7.503 -8.061 19.992 1.00 46.31 92 PRO A N 1
ATOM 693 C CA . PRO A 1 92 ? 6.960 -9.385 19.652 1.00 46.31 92 PRO A CA 1
ATOM 694 C C . PRO A 1 92 ? 5.525 -9.731 20.107 1.00 46.31 92 PRO A C 1
ATOM 696 O O . PRO A 1 92 ? 5.100 -10.854 19.858 1.00 46.31 92 PRO A O 1
ATOM 699 N N . SER A 1 93 ? 4.762 -8.842 20.757 1.00 38.88 93 SER A N 1
ATOM 700 C CA . SER A 1 93 ? 3.450 -9.201 21.336 1.00 38.88 93 SER A CA 1
ATOM 701 C C . SER A 1 93 ? 2.259 -8.279 21.031 1.00 38.88 93 SER A C 1
ATOM 703 O O . SER A 1 93 ? 1.132 -8.739 21.171 1.00 38.88 93 SER A O 1
ATOM 705 N N . ASN A 1 94 ? 2.448 -7.029 20.582 1.00 45.28 94 ASN A N 1
ATOM 706 C CA . ASN A 1 94 ? 1.357 -6.035 20.436 1.00 45.28 94 ASN A CA 1
ATOM 707 C C . ASN A 1 94 ? 1.415 -5.295 19.088 1.00 45.28 94 ASN A C 1
ATOM 709 O O . ASN A 1 94 ? 1.408 -4.071 19.015 1.00 45.28 94 ASN A O 1
ATOM 713 N N . SER A 1 95 ? 1.564 -6.063 18.017 1.00 58.31 95 SER A N 1
ATOM 714 C CA . SER A 1 95 ? 2.190 -5.625 16.779 1.00 58.31 95 SER A CA 1
ATOM 715 C C . SER A 1 95 ? 1.315 -6.008 15.578 1.00 58.31 95 SER A C 1
ATOM 717 O O . SER A 1 95 ? 0.994 -7.182 15.413 1.00 58.31 95 SER A O 1
ATOM 719 N N . ALA A 1 96 ? 0.927 -5.064 14.714 1.00 58.59 96 ALA A N 1
ATOM 720 C CA . ALA A 1 96 ? 0.132 -5.367 13.514 1.00 58.59 96 ALA A CA 1
ATOM 721 C C . ALA A 1 96 ? 0.827 -6.356 12.543 1.00 58.59 96 ALA A C 1
ATOM 723 O O . ALA A 1 96 ? 0.143 -7.170 11.931 1.00 58.59 96 ALA A O 1
ATOM 724 N N . LEU A 1 97 ? 2.168 -6.370 12.438 1.00 64.00 97 LEU A N 1
ATOM 725 C CA . LEU A 1 97 ? 2.898 -7.414 11.682 1.00 64.00 97 LEU A CA 1
ATOM 726 C C . LEU A 1 97 ? 3.013 -8.732 12.456 1.00 64.00 97 LEU A C 1
ATOM 728 O O . LEU A 1 97 ? 3.114 -9.781 11.836 1.00 64.00 97 LEU A O 1
ATOM 732 N N . GLY A 1 98 ? 2.974 -8.707 13.787 1.00 70.38 98 GLY A N 1
ATOM 733 C CA . GLY A 1 98 ? 2.920 -9.903 14.628 1.00 70.38 98 GLY A CA 1
ATOM 734 C C . GLY A 1 98 ? 1.554 -10.590 14.583 1.00 70.38 98 GLY A C 1
ATOM 735 O O . GLY A 1 98 ? 1.472 -11.794 14.797 1.00 70.38 98 GLY A O 1
ATOM 736 N N . ARG A 1 99 ? 0.489 -9.840 14.260 1.00 78.38 99 ARG A N 1
ATOM 737 C CA . ARG A 1 99 ? -0.855 -10.368 13.962 1.00 78.38 99 ARG A CA 1
ATOM 738 C C . ARG A 1 99 ? -0.991 -10.900 12.536 1.00 78.38 99 ARG A C 1
ATOM 740 O O . ARG A 1 99 ? -1.958 -11.600 12.241 1.00 78.38 99 ARG A O 1
ATOM 747 N N . LEU A 1 100 ? -0.063 -10.548 11.649 1.00 81.62 100 LEU A N 1
ATOM 748 C CA . LEU A 1 100 ? -0.094 -10.980 10.260 1.00 81.62 100 LEU A CA 1
ATOM 749 C C . LEU A 1 100 ? 0.146 -12.492 10.171 1.00 81.62 100 LEU A C 1
ATOM 751 O O . LEU A 1 100 ? 0.928 -13.058 10.936 1.00 81.62 100 LEU A O 1
ATOM 755 N N . SER A 1 101 ? -0.503 -13.156 9.213 1.00 87.69 101 SER A N 1
ATOM 756 C CA . SER A 1 101 ? -0.244 -14.576 8.980 1.00 87.69 101 SER A CA 1
ATOM 757 C C . SER A 1 101 ? 1.211 -14.801 8.550 1.00 87.69 101 SER A C 1
ATOM 759 O O . SER A 1 101 ? 1.794 -13.993 7.824 1.00 87.69 101 SER A O 1
ATOM 761 N N . GLU A 1 102 ? 1.803 -15.929 8.951 1.00 87.75 102 GLU A N 1
ATOM 762 C CA . GLU A 1 102 ? 3.202 -16.254 8.624 1.00 87.75 102 GLU A CA 1
ATOM 763 C C . GLU A 1 102 ? 3.464 -16.222 7.108 1.00 87.75 102 GLU A C 1
ATOM 765 O O . GLU A 1 102 ? 4.498 -15.735 6.646 1.00 87.75 102 GLU A O 1
ATOM 770 N N . ARG A 1 103 ? 2.479 -16.666 6.318 1.00 89.69 103 ARG A N 1
ATOM 771 C CA . ARG A 1 103 ? 2.540 -16.638 4.855 1.00 89.69 103 ARG A CA 1
ATOM 772 C C . ARG A 1 103 ? 2.613 -15.215 4.305 1.00 89.69 103 ARG A C 1
ATOM 774 O O . ARG A 1 103 ? 3.470 -14.926 3.477 1.00 89.69 103 ARG A O 1
ATOM 781 N N . GLU A 1 104 ? 1.741 -14.321 4.760 1.00 89.12 104 GLU A N 1
ATOM 782 C CA . GLU A 1 104 ? 1.727 -12.935 4.281 1.00 89.12 104 GLU A CA 1
ATOM 783 C C . GLU A 1 104 ? 2.971 -12.164 4.727 1.00 89.12 104 GLU A C 1
ATOM 785 O O . GLU A 1 104 ? 3.491 -11.349 3.962 1.00 89.12 104 GLU A O 1
ATOM 790 N N . ALA A 1 105 ? 3.484 -12.454 5.926 1.00 88.88 105 ALA A N 1
ATOM 791 C CA . ALA A 1 105 ? 4.742 -11.899 6.412 1.00 88.88 105 ALA A CA 1
ATOM 792 C C . ALA A 1 105 ? 5.926 -12.329 5.529 1.00 88.88 105 ALA A C 1
ATOM 794 O O . ALA A 1 105 ? 6.751 -11.493 5.146 1.00 88.88 105 ALA A O 1
ATOM 795 N N . TYR A 1 106 ? 5.980 -13.608 5.142 1.00 92.62 106 TYR A N 1
ATOM 796 C CA . TYR A 1 106 ? 6.985 -14.114 4.208 1.00 92.62 106 TYR A CA 1
ATOM 797 C C . TYR A 1 106 ? 6.869 -13.454 2.828 1.00 92.62 106 TYR A C 1
ATOM 799 O O . TYR A 1 106 ? 7.858 -12.933 2.304 1.00 92.62 106 TYR A O 1
ATOM 807 N N . ASP A 1 107 ? 5.660 -13.409 2.262 1.00 93.06 107 ASP A N 1
ATOM 808 C CA . ASP A 1 107 ? 5.405 -12.812 0.949 1.00 93.06 107 ASP A CA 1
ATOM 809 C C . ASP A 1 107 ? 5.776 -11.318 0.933 1.00 93.06 107 ASP A C 1
ATOM 811 O O . ASP 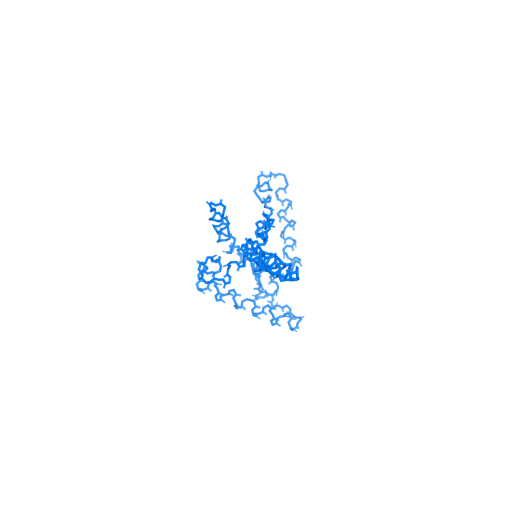A 1 107 ? 6.325 -10.814 -0.049 1.00 93.06 107 ASP A O 1
ATOM 815 N N . ARG A 1 108 ? 5.518 -10.600 2.033 1.00 91.69 108 ARG A N 1
ATOM 816 C CA . ARG A 1 108 ? 5.932 -9.203 2.227 1.00 91.69 108 ARG A CA 1
ATOM 817 C C . ARG A 1 108 ? 7.449 -9.055 2.236 1.00 91.69 108 ARG A C 1
ATOM 819 O O . ARG A 1 108 ? 7.987 -8.231 1.497 1.00 91.69 108 ARG A O 1
ATOM 826 N N . ALA A 1 109 ? 8.148 -9.865 3.030 1.00 92.12 109 ALA A N 1
ATOM 827 C CA . ALA A 1 109 ? 9.607 -9.839 3.090 1.00 92.12 109 ALA A CA 1
ATOM 828 C C . ALA A 1 109 ? 10.242 -10.153 1.725 1.00 92.12 109 ALA A C 1
ATOM 830 O O . ALA A 1 109 ? 11.249 -9.547 1.356 1.00 92.12 109 ALA A O 1
ATOM 831 N N . TYR A 1 110 ? 9.643 -11.063 0.954 1.00 95.06 110 TYR A N 1
ATOM 832 C CA . TYR A 1 110 ? 10.064 -11.348 -0.413 1.00 95.06 110 TYR A CA 1
ATOM 833 C C . TYR A 1 110 ? 9.918 -10.122 -1.328 1.00 95.06 110 TYR A C 1
ATOM 835 O O . TYR A 1 110 ? 10.901 -9.727 -1.956 1.00 95.06 110 TYR A O 1
ATOM 843 N N . ARG A 1 111 ? 8.748 -9.464 -1.349 1.00 94.12 111 ARG A N 1
ATOM 844 C CA . ARG A 1 111 ? 8.520 -8.257 -2.172 1.00 94.12 111 ARG A CA 1
ATOM 845 C C . ARG A 1 111 ? 9.499 -7.132 -1.844 1.00 94.12 111 ARG A C 1
ATOM 847 O O . ARG A 1 111 ? 10.065 -6.536 -2.754 1.00 94.12 111 ARG A O 1
ATOM 854 N N . LEU A 1 112 ? 9.765 -6.889 -0.560 1.00 93.69 112 LEU A N 1
ATOM 855 C CA . LEU A 1 112 ? 10.721 -5.865 -0.124 1.00 93.69 112 LEU A CA 1
ATOM 856 C C . LEU A 1 112 ? 12.156 -6.162 -0.587 1.00 93.69 112 LEU A C 1
ATOM 858 O O . LEU A 1 112 ? 12.873 -5.252 -1.002 1.00 93.69 112 LEU A O 1
ATOM 862 N N . ARG A 1 113 ? 12.575 -7.434 -0.566 1.00 94.44 113 ARG A N 1
ATOM 863 C CA . ARG A 1 113 ? 13.885 -7.852 -1.096 1.00 94.44 113 ARG A CA 1
ATOM 864 C C . ARG A 1 113 ? 13.964 -7.686 -2.610 1.00 94.44 113 ARG A C 1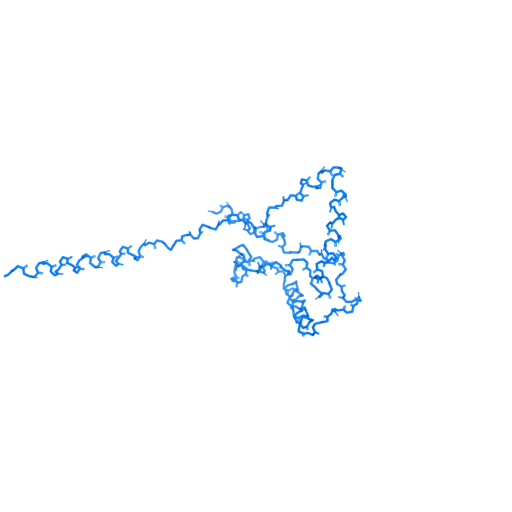
ATOM 866 O O . ARG A 1 113 ? 14.977 -7.220 -3.113 1.00 94.44 113 ARG A O 1
ATOM 873 N N . VAL A 1 114 ? 12.913 -8.052 -3.338 1.00 94.88 114 VAL A N 1
ATOM 874 C CA . VAL A 1 114 ? 12.863 -7.867 -4.796 1.00 94.88 114 VAL A CA 1
ATOM 875 C C . VAL A 1 114 ? 12.940 -6.382 -5.143 1.00 94.88 114 VAL A C 1
ATOM 877 O O . VAL A 1 114 ? 13.779 -5.982 -5.947 1.00 94.88 114 VAL A O 1
ATOM 880 N N . ALA A 1 115 ? 12.144 -5.550 -4.474 1.00 94.50 115 ALA A N 1
ATOM 881 C CA . ALA A 1 115 ? 12.138 -4.112 -4.693 1.00 94.50 115 ALA A CA 1
ATOM 882 C C . ALA A 1 115 ? 13.497 -3.465 -4.392 1.00 94.50 115 ALA A C 1
ATOM 884 O O . ALA A 1 115 ? 13.937 -2.599 -5.148 1.00 94.50 115 ALA A O 1
ATOM 885 N N . SER A 1 116 ? 14.195 -3.902 -3.336 1.00 94.81 116 SER A N 1
ATOM 886 C CA . SER A 1 116 ? 15.536 -3.393 -3.032 1.00 94.81 116 SER A CA 1
ATOM 887 C C . SER A 1 116 ? 16.562 -3.795 -4.094 1.00 94.81 116 SER A C 1
ATOM 889 O O . SER A 1 116 ? 17.373 -2.960 -4.489 1.00 94.81 116 SER A O 1
ATOM 891 N N . MET A 1 117 ? 16.488 -5.016 -4.635 1.00 94.75 117 MET A N 1
ATOM 892 C CA . MET A 1 117 ? 17.333 -5.431 -5.764 1.00 94.75 117 MET A CA 1
ATOM 893 C C . MET A 1 117 ? 17.046 -4.607 -7.025 1.00 94.75 117 MET A C 1
ATOM 895 O O . MET A 1 117 ? 17.979 -4.161 -7.692 1.00 94.75 117 MET A O 1
ATOM 899 N N . CYS A 1 118 ? 15.775 -4.341 -7.329 1.00 94.50 118 CYS A N 1
ATOM 900 C CA . CYS A 1 118 ? 15.382 -3.471 -8.439 1.00 94.50 118 CYS A CA 1
ATOM 901 C C . CYS A 1 118 ? 15.880 -2.032 -8.257 1.00 94.50 118 CYS A C 1
ATOM 903 O O . CYS A 1 118 ? 16.353 -1.417 -9.213 1.00 94.50 118 CYS A O 1
ATOM 905 N N . ALA A 1 119 ? 15.830 -1.512 -7.028 1.00 92.81 119 ALA A N 1
ATOM 906 C CA . ALA A 1 119 ? 16.359 -0.194 -6.697 1.00 92.81 119 ALA A CA 1
ATOM 907 C C . ALA A 1 119 ? 17.880 -0.121 -6.902 1.00 92.81 119 ALA A C 1
ATOM 909 O O . ALA A 1 119 ? 18.360 0.847 -7.487 1.00 92.81 119 ALA A O 1
ATOM 910 N N . ILE A 1 120 ? 18.623 -1.157 -6.490 1.00 96.25 120 ILE A N 1
ATOM 911 C CA . ILE A 1 120 ? 20.077 -1.269 -6.710 1.00 96.25 120 ILE A CA 1
ATOM 912 C C . ILE A 1 120 ? 20.404 -1.344 -8.207 1.00 96.25 120 ILE A C 1
ATOM 914 O O . ILE A 1 120 ? 21.341 -0.700 -8.671 1.00 96.25 120 ILE A O 1
ATOM 918 N N . ALA A 1 121 ? 19.635 -2.121 -8.970 1.00 95.38 121 ALA A N 1
ATOM 919 C CA . ALA A 1 121 ? 19.829 -2.270 -10.409 1.00 95.38 121 ALA A CA 1
ATOM 920 C C . ALA A 1 121 ? 19.369 -1.043 -11.218 1.00 95.38 121 ALA A C 1
ATOM 922 O O . ALA A 1 121 ? 19.643 -0.978 -12.416 1.00 95.38 121 ALA A O 1
ATOM 923 N N . HIS A 1 122 ? 18.657 -0.097 -10.592 1.00 93.12 122 HIS A N 1
ATOM 924 C CA . HIS A 1 122 ? 17.958 1.008 -11.254 1.00 93.12 122 HIS A CA 1
ATOM 925 C C . HIS A 1 122 ? 17.072 0.537 -12.422 1.00 93.12 122 HIS A C 1
ATOM 927 O O . HIS A 1 122 ? 16.975 1.198 -13.457 1.00 93.12 122 HIS A O 1
ATOM 933 N N . GLN A 1 123 ? 16.446 -0.632 -12.266 1.00 93.31 123 GLN A N 1
ATOM 934 C CA . GLN A 1 123 ? 15.617 -1.275 -13.283 1.00 93.31 123 GLN A CA 1
ATOM 935 C C . GLN A 1 123 ? 14.267 -1.679 -12.694 1.00 93.31 123 GLN A C 1
ATOM 937 O O . GLN A 1 123 ? 14.169 -2.133 -11.554 1.00 93.31 123 GLN A O 1
ATOM 942 N N . GLU A 1 124 ? 13.215 -1.503 -13.487 1.00 92.62 124 GLU A N 1
ATOM 943 C CA . GLU A 1 124 ? 11.866 -1.963 -13.157 1.00 92.62 124 GLU A CA 1
ATOM 944 C C . GLU A 1 124 ? 11.709 -3.456 -13.466 1.00 92.62 124 GLU A C 1
ATOM 946 O O . GLU A 1 124 ? 12.418 -4.003 -14.318 1.00 92.62 124 GLU A O 1
ATOM 951 N N . LEU A 1 125 ? 10.747 -4.116 -12.812 1.00 93.56 125 LEU A N 1
ATOM 952 C CA . LEU A 1 125 ? 10.411 -5.495 -13.160 1.00 93.56 125 LEU A CA 1
ATOM 953 C C . LEU A 1 125 ? 9.807 -5.565 -14.569 1.00 93.56 125 LEU A C 1
ATOM 955 O O . LEU A 1 125 ? 9.109 -4.635 -15.002 1.00 93.56 125 LEU A O 1
ATOM 959 N N . PRO A 1 126 ? 9.995 -6.691 -15.283 1.00 93.88 126 PRO A N 1
ATOM 960 C CA . PRO A 1 126 ? 9.285 -6.932 -16.529 1.00 93.88 126 PRO A CA 1
ATOM 961 C C . PRO A 1 126 ? 7.770 -6.858 -16.297 1.00 93.88 126 PRO A C 1
ATOM 963 O O . PRO A 1 126 ? 7.256 -7.322 -15.283 1.00 93.88 126 PRO A O 1
ATOM 966 N N . LYS A 1 127 ? 7.025 -6.321 -17.272 1.00 91.00 127 LYS A N 1
ATOM 967 C CA . LYS A 1 127 ? 5.572 -6.057 -17.159 1.00 91.00 127 LYS A CA 1
ATOM 968 C C . LYS A 1 127 ? 4.719 -7.264 -16.738 1.00 91.00 127 LYS A C 1
ATOM 970 O O . LYS A 1 127 ? 3.612 -7.067 -16.254 1.00 91.00 127 LYS A O 1
ATOM 975 N N . ALA A 1 128 ? 5.203 -8.488 -16.952 1.00 92.06 128 ALA A N 1
ATOM 976 C CA . ALA A 1 128 ? 4.518 -9.717 -16.554 1.00 92.06 128 ALA A CA 1
ATOM 977 C C . ALA A 1 128 ? 4.560 -9.976 -15.036 1.00 92.06 128 ALA A C 1
ATOM 979 O O . ALA A 1 128 ? 3.652 -10.614 -14.514 1.00 92.06 128 ALA A O 1
ATOM 980 N N . GLU A 1 129 ? 5.592 -9.480 -14.351 1.00 91.00 129 GLU A N 1
ATOM 981 C CA . GLU A 1 129 ? 5.833 -9.673 -12.913 1.00 91.00 129 GLU A CA 1
ATOM 982 C C . GLU A 1 129 ? 5.423 -8.448 -12.080 1.00 91.00 129 GLU A C 1
ATOM 984 O O . GLU A 1 129 ? 5.462 -8.479 -10.851 1.00 91.00 129 GLU A O 1
ATOM 989 N N . GLN A 1 130 ? 5.023 -7.357 -12.739 1.00 93.50 130 GLN A N 1
ATOM 990 C CA . GLN A 1 130 ? 4.507 -6.169 -12.066 1.00 93.50 130 GLN A CA 1
ATOM 991 C C . GLN A 1 130 ? 3.165 -6.469 -11.394 1.00 93.50 130 GLN A C 1
ATOM 993 O O . GLN A 1 130 ? 2.312 -7.167 -11.949 1.00 93.50 130 GLN A O 1
ATOM 998 N N . VAL A 1 131 ? 2.960 -5.883 -10.213 1.00 93.19 131 VAL A N 1
ATOM 999 C CA . VAL A 1 131 ? 1.739 -6.090 -9.426 1.00 93.19 131 VAL A CA 1
ATOM 1000 C C . VAL A 1 131 ? 0.538 -5.552 -10.193 1.00 93.19 131 VAL A C 1
ATOM 1002 O O . VAL A 1 131 ? 0.491 -4.379 -10.586 1.00 93.19 131 VAL A O 1
ATOM 1005 N N . LYS A 1 132 ? -0.468 -6.406 -10.386 1.00 93.19 132 LYS A N 1
ATOM 1006 C CA . LYS A 1 132 ? -1.722 -5.997 -11.023 1.00 93.19 132 LYS A CA 1
ATOM 1007 C C . LYS A 1 132 ? -2.524 -5.092 -10.087 1.00 93.19 132 LYS A C 1
ATOM 1009 O O . LYS A 1 132 ? -2.462 -5.251 -8.870 1.00 93.19 132 LYS A O 1
ATOM 1014 N N . PRO A 1 133 ? -3.363 -4.190 -10.624 1.00 91.19 133 PRO A N 1
ATOM 1015 C CA . PRO A 1 133 ? -4.217 -3.344 -9.790 1.00 91.19 133 PRO A CA 1
ATOM 1016 C C . PRO A 1 133 ? -5.190 -4.143 -8.906 1.00 91.19 133 PRO A C 1
ATOM 1018 O O . PRO A 1 133 ? -5.638 -3.624 -7.893 1.00 91.19 133 PRO A O 1
ATOM 1021 N N . GLU A 1 134 ? -5.514 -5.384 -9.280 1.00 91.25 134 GLU A N 1
ATOM 1022 C CA . GLU A 1 134 ? -6.369 -6.298 -8.507 1.00 91.25 134 GLU A CA 1
ATOM 1023 C C . GLU A 1 134 ? -5.638 -6.927 -7.312 1.00 91.25 134 GLU A C 1
ATOM 1025 O O . GLU A 1 134 ? -6.255 -7.235 -6.298 1.00 91.25 134 GLU A O 1
ATOM 1030 N N . GLU A 1 135 ? -4.321 -7.101 -7.423 1.00 90.75 135 GLU A N 1
ATOM 1031 C CA . GLU A 1 135 ? -3.473 -7.720 -6.398 1.00 90.75 135 GLU A CA 1
ATOM 1032 C C . GLU A 1 135 ? -2.994 -6.702 -5.350 1.00 90.75 135 GLU A C 1
ATOM 1034 O O . GLU A 1 135 ? -2.539 -7.086 -4.271 1.00 90.75 135 GLU A O 1
ATOM 1039 N N . ASP A 1 136 ? -3.106 -5.407 -5.654 1.00 91.31 136 ASP A N 1
ATOM 1040 C CA . ASP A 1 136 ? -2.778 -4.285 -4.772 1.00 91.31 136 ASP A CA 1
ATOM 1041 C C . ASP A 1 136 ? -3.871 -4.068 -3.705 1.00 91.31 136 ASP A C 1
ATOM 1043 O O . ASP A 1 136 ? -4.630 -3.095 -3.711 1.00 91.31 136 ASP A O 1
ATOM 1047 N N . VAL A 1 137 ? -3.978 -5.045 -2.802 1.00 90.62 137 VAL A N 1
ATOM 1048 C CA . VAL A 1 137 ? -4.930 -5.073 -1.684 1.00 90.62 137 VAL A CA 1
ATOM 1049 C C . VAL A 1 137 ? -4.278 -4.538 -0.409 1.00 90.62 137 VAL A C 1
ATOM 1051 O O . VAL A 1 137 ? -3.117 -4.832 -0.120 1.00 90.62 137 VAL A O 1
ATOM 1054 N N . ARG A 1 138 ? -5.053 -3.785 0.384 1.00 89.38 138 ARG A N 1
ATOM 1055 C CA . ARG A 1 138 ? -4.629 -3.255 1.687 1.00 89.38 138 ARG A CA 1
ATOM 1056 C C . ARG A 1 138 ? -4.800 -4.284 2.806 1.00 89.38 138 ARG A C 1
ATOM 1058 O O . ARG A 1 138 ? -5.848 -4.322 3.449 1.00 89.38 138 ARG A O 1
ATOM 1065 N N . TYR A 1 139 ? -3.797 -5.137 2.981 1.00 88.50 139 TYR A N 1
ATOM 1066 C CA . TYR A 1 139 ? -3.799 -6.243 3.940 1.00 88.50 139 TYR A CA 1
ATOM 1067 C C . TYR A 1 139 ? -3.381 -5.831 5.366 1.00 88.50 139 TYR A C 1
ATOM 1069 O O . TYR A 1 139 ? -3.829 -6.450 6.323 1.00 88.50 139 TYR A O 1
ATOM 1077 N N . LEU A 1 140 ? -2.582 -4.769 5.537 1.00 85.44 140 LEU A N 1
ATOM 1078 C CA . LEU A 1 140 ? -2.169 -4.269 6.860 1.00 85.44 140 LEU A CA 1
ATOM 1079 C C . LEU A 1 140 ? -3.210 -3.351 7.480 1.00 85.44 140 LEU A C 1
ATOM 1081 O O . LEU A 1 140 ? -3.367 -3.323 8.697 1.00 85.44 140 LEU A O 1
ATOM 1085 N N . LYS A 1 141 ? -3.934 -2.606 6.642 1.00 85.81 141 LYS A N 1
ATOM 1086 C CA . LYS A 1 141 ? -4.936 -1.639 7.086 1.00 85.81 141 LYS A CA 1
ATOM 1087 C C . LYS A 1 141 ? -5.890 -2.157 8.189 1.00 85.81 141 LYS A C 1
ATOM 1089 O O . LYS A 1 141 ? -6.001 -1.454 9.190 1.00 85.81 141 LYS A O 1
ATOM 1094 N N . PRO A 1 142 ? -6.584 -3.306 8.048 1.00 87.25 142 PRO A N 1
ATOM 1095 C CA . PRO A 1 142 ? -7.521 -3.763 9.081 1.00 87.25 142 PRO A CA 1
ATOM 1096 C C . PRO A 1 142 ? -6.825 -4.056 10.416 1.00 87.25 142 PRO A C 1
ATOM 1098 O O . PRO A 1 142 ? -7.336 -3.685 11.464 1.00 87.25 142 PRO A O 1
ATOM 1101 N N . LEU A 1 143 ? -5.622 -4.635 10.375 1.00 84.56 143 LEU A N 1
ATOM 1102 C CA . LEU A 1 143 ? -4.841 -4.943 11.575 1.00 84.56 143 LEU A CA 1
ATOM 1103 C C . LEU A 1 143 ? -4.387 -3.669 12.298 1.00 84.56 143 LEU A C 1
ATOM 1105 O O . LEU A 1 143 ? -4.352 -3.631 13.523 1.00 84.56 143 LEU A O 1
ATOM 1109 N N . VAL A 1 144 ? -4.051 -2.618 11.545 1.00 82.06 144 VAL A N 1
ATOM 1110 C CA . VAL A 1 144 ? -3.697 -1.311 12.117 1.00 82.06 144 VAL A CA 1
ATOM 1111 C C . VAL A 1 144 ? -4.917 -0.646 12.757 1.00 82.06 144 VAL A C 1
ATOM 1113 O O . VAL A 1 144 ? -4.798 -0.136 13.864 1.00 82.06 144 VAL A O 1
ATOM 1116 N N . GLU A 1 145 ? -6.089 -0.693 12.113 1.00 83.75 145 GLU A N 1
ATOM 1117 C CA . GLU A 1 145 ? -7.334 -0.147 12.682 1.00 83.75 145 GLU A CA 1
ATOM 1118 C C . GLU A 1 145 ? -7.722 -0.852 14.000 1.00 83.75 145 GLU A C 1
ATOM 1120 O O . GLU A 1 145 ? -8.166 -0.188 14.934 1.00 83.75 145 GLU A O 1
ATOM 1125 N N . GLU A 1 146 ? -7.512 -2.169 14.113 1.00 83.81 146 GLU A N 1
ATOM 1126 C CA . GLU A 1 146 ? -7.726 -2.920 15.362 1.00 83.81 146 GLU A CA 1
ATOM 1127 C C . GLU A 1 146 ? -6.771 -2.485 16.482 1.00 83.81 146 GLU A C 1
ATOM 1129 O O . GLU A 1 146 ? -7.202 -2.259 17.611 1.00 83.81 146 GLU A O 1
ATOM 1134 N N . VAL A 1 147 ? -5.479 -2.337 16.174 1.00 81.31 147 VAL A N 1
ATOM 1135 C CA . VAL A 1 147 ? -4.472 -1.903 17.156 1.00 81.31 147 VAL A CA 1
ATOM 1136 C C . VAL A 1 147 ? -4.743 -0.470 17.618 1.00 81.31 147 VAL A C 1
ATOM 1138 O O . VAL A 1 147 ? -4.693 -0.195 18.813 1.00 81.31 147 VAL A O 1
ATOM 1141 N N . GLU A 1 148 ? -5.077 0.438 16.698 1.00 79.06 148 GLU A N 1
ATOM 1142 C CA . GLU A 1 148 ? -5.437 1.821 17.037 1.00 79.06 148 GLU A CA 1
ATOM 1143 C C . GLU A 1 148 ? -6.706 1.886 17.905 1.00 79.06 148 GLU A C 1
ATOM 1145 O O . GLU A 1 148 ? -6.778 2.711 18.816 1.00 79.06 148 GLU A O 1
ATOM 1150 N N . ALA A 1 149 ? -7.687 1.007 17.672 1.00 84.31 149 ALA A N 1
ATOM 1151 C CA . ALA A 1 149 ? -8.892 0.922 18.497 1.00 84.31 149 ALA A CA 1
ATOM 1152 C C . ALA A 1 149 ? -8.587 0.426 19.921 1.00 84.31 149 ALA A C 1
ATOM 1154 O O . ALA A 1 149 ? -9.030 1.045 20.886 1.00 84.31 149 ALA A O 1
ATOM 1155 N N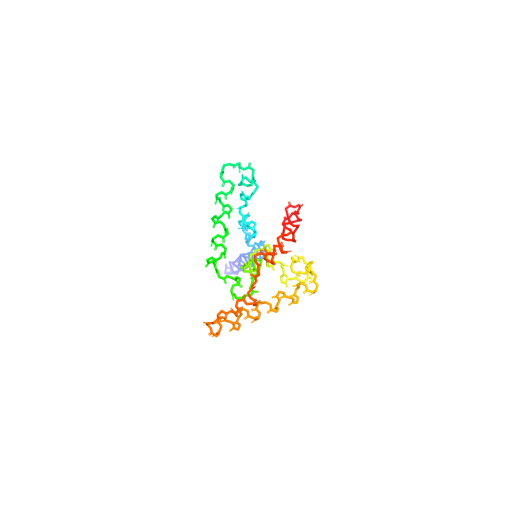 . GLU A 1 150 ? -7.782 -0.631 20.067 1.00 80.12 150 GLU A N 1
ATOM 1156 C CA . GLU A 1 150 ? -7.354 -1.140 21.380 1.00 80.12 150 GLU A CA 1
ATOM 1157 C C . GLU A 1 150 ? -6.548 -0.111 22.181 1.00 80.12 150 GLU A C 1
ATOM 1159 O O . GLU A 1 150 ? -6.609 -0.086 23.409 1.00 80.12 150 GLU A O 1
ATOM 1164 N N . GLU A 1 151 ? -5.765 0.725 21.501 1.00 78.06 151 GLU A N 1
ATOM 1165 C CA . GLU A 1 151 ? -5.005 1.802 22.133 1.00 78.06 151 GLU A CA 1
ATOM 1166 C C . GLU A 1 151 ? -5.879 2.978 22.550 1.00 78.06 151 GLU A C 1
ATOM 1168 O O . GLU A 1 151 ? -5.593 3.597 23.566 1.00 78.06 151 GLU A O 1
ATOM 1173 N N . ALA A 1 152 ? -6.941 3.272 21.800 1.00 80.06 152 ALA A N 1
ATOM 1174 C CA . ALA A 1 152 ? -7.898 4.313 22.160 1.00 80.06 152 ALA A CA 1
ATOM 1175 C C . ALA A 1 152 ? -8.791 3.921 23.353 1.00 80.06 152 ALA A C 1
ATOM 1177 O O . ALA A 1 152 ? -9.347 4.799 24.012 1.00 80.06 152 ALA A O 1
ATOM 1178 N N . GLU A 1 153 ? -8.955 2.620 23.612 1.00 79.44 153 GLU A N 1
ATOM 1179 C CA . GLU A 1 153 ? -9.712 2.090 24.753 1.00 79.44 153 GLU A CA 1
ATOM 1180 C C . GLU A 1 153 ? -8.903 2.033 26.062 1.00 79.44 153 GLU A C 1
ATOM 1182 O O . GLU A 1 153 ? -9.502 1.912 27.134 1.00 79.44 153 GLU A O 1
ATOM 1187 N N . ARG A 1 154 ? -7.566 2.096 25.987 1.00 71.38 154 ARG A N 1
ATOM 1188 C CA . ARG A 1 154 ? -6.649 2.047 27.140 1.00 71.38 154 ARG A CA 1
ATOM 1189 C C . ARG A 1 154 ? -6.354 3.431 27.703 1.00 71.38 154 ARG A C 1
ATOM 1191 O O . ARG A 1 154 ? -6.293 3.519 28.950 1.00 71.38 154 ARG A O 1
#

pLDDT: mean 77.67, std 16.86, range [35.25, 96.25]

Radius of gyration: 25.45 Å; chains: 1; bounding box: 55×44×81 Å

Secondary structure (DSSP, 8-state):
--HHHHHHHHHHHHHHHHHHHTTSPP---------TT----HHHHHH-TTTHHHHHHHHHHHHHHT-GGGGT--GGGGS-TTSHHHHGGGSTTS-TTTSS-HHHHHHHHHHHHHHHHHHHHT-PPPTTTSPPTTT---SSHHHHHHHHHHHH--

InterPro domains:
  IPR003197 Cytochrome b-c1 complex subunit 7 [PF02271] (53-154)
  IPR003197 Cytochrome b-c1 complex subunit 7 [PTHR12022] (51-154)
  IPR036544 Cytochrome b-c1 complex subunit 7 superfamily [G3DSA:1.10.1090.10] (32-154)
  IPR036544 Cytochrome b-c1 complex subunit 7 superfamily [SSF81524] (40-154)

Sequence (154 aa):
MADSLGSLLLVALSLFNSLALAQLPPPETQTVTMSALGLSFAKQIKASRTFGPFITKLAHRYANLTGHRAHGLRYDDILIEESAAVQKVQTPSNSALGRLSEREAYDRAYRLRVASMCAIAHQELPKAEQVKPEEDVRYLKPLVEEVEAEEAER

Foldseek 3Di:
DPPPVVVVVVVVVVVVVVVVVVPDDDPPPPQPPQQLVGDDCPVVLCPDPPRNVVVVVVVVVVVVVVCCLQLLDAPQLPRDCPRPLSVVQVPCPLHLLNPDDPVVNVVSVVSVVSSVVCVVVVHTDDPVSGQDPVNNDDPSVVSSVVSSVVVVVD

Organism: Rhodotorula toruloides (NCBI:txid5286)